Protein AF-A0ABD5WW36-F1 (afdb_monomer)

Foldseek 3Di:
DDDDDDDPDDDDPVRVVVVVCPVVVLLVVLLVCLVPLDPPDPSSCQCVPPVHLVSLVVQLVVLVVQLVVCVVVVNPVSNVVSVVSNVSSVSSNCSSVVHDPVVVVVVVVVVD

Radius of gyration: 17.74 Å; Cα contacts (8 Å, |Δi|>4): 70; chains: 1; bounding box: 39×52×40 Å

Sequence (112 aa):
MSDDDGGSGEPTESDAVADEEVLDALFATIEDRKERLPEGSYTASLFTHEKGENAVLEKIGEEATETILAAKDDDDEELRAEAADLVYHLLVLFARKDLDLADLRGELRERF

Solvent-accessible surface area (backbone atoms only — not comparable to full-atom values): 6450 Å² total; per-residue (Å²): 135,81,84,81,79,82,78,80,72,76,81,48,76,70,51,57,55,50,58,70,38,47,64,55,57,49,48,53,51,48,48,50,28,65,74,66,50,52,86,92,38,69,72,21,46,54,70,67,34,92,66,34,71,54,55,46,54,50,47,36,55,48,25,52,50,49,25,52,50,22,58,73,69,72,34,70,68,54,26,54,51,27,48,48,52,28,51,52,37,49,49,52,50,32,49,75,67,75,44,56,73,66,56,56,50,53,60,56,59,75,75,112

InterPro domains:
  IPR008179 Phosphoribosyl-ATP pyrophosphohydrolase [MF_01020] (20-108)
  IPR008179 Phosphoribosyl-ATP pyrophosphohydrolase [TIGR03188] (23-108)
  IPR008179 Phosphoribosyl-ATP pyrophosphohydrolase [cd11534] (23-108)
  IPR021130 Phosphoribosyl-ATP pyrophosphohydrolase-like [PF01503] (25-111)

Organism: NCBI:txid3031996

Secondary structure (DSSP, 8-state):
--------PPPPHHHHHHHHTHHHHHHHHHHHHHHH--TT-HHHHHHH-TTTHHHHHHHHHHHHHHHHHHHHTT-HHHHHHHHHHHHHHHHHHHHHTT--HHHHHHHHHTT-

pLDDT: mean 89.1, std 17.12, range [39.25, 98.88]

Structure (mmCIF, N/CA/C/O backbone):
data_AF-A0ABD5WW36-F1
#
_entry.id   AF-A0ABD5WW36-F1
#
loop_
_atom_site.group_PDB
_atom_site.id
_atom_site.type_symbol
_atom_site.label_atom_id
_atom_site.label_alt_id
_atom_site.label_comp_id
_atom_site.label_asym_id
_atom_site.label_entity_id
_atom_site.label_seq_id
_atom_site.pdbx_PDB_ins_code
_atom_site.Cartn_x
_atom_site.Cartn_y
_atom_site.Cartn_z
_atom_site.occupancy
_atom_site.B_iso_or_equiv
_atom_site.auth_seq_id
_atom_site.auth_comp_id
_atom_site.auth_asym_id
_atom_site.auth_atom_id
_atom_site.pdbx_PDB_model_num
ATOM 1 N N . MET A 1 1 ? 24.410 -41.921 -10.413 1.00 45.56 1 MET A N 1
ATOM 2 C CA . MET A 1 1 ? 24.187 -40.508 -10.069 1.00 45.56 1 MET A CA 1
ATOM 3 C C . MET A 1 1 ? 22.968 -40.139 -10.866 1.00 45.56 1 MET A C 1
ATOM 5 O O . MET A 1 1 ? 23.064 -40.105 -12.080 1.00 45.56 1 MET A O 1
ATOM 9 N N . SER A 1 2 ? 21.819 -40.168 -10.200 1.00 39.25 2 SER A N 1
ATOM 10 C CA . SER A 1 2 ? 20.523 -39.949 -10.829 1.00 39.25 2 SER A CA 1
ATOM 11 C C . SER A 1 2 ? 20.366 -38.455 -11.048 1.00 39.25 2 SER A C 1
ATOM 13 O O . SER A 1 2 ? 20.579 -37.691 -10.108 1.00 39.25 2 SER A O 1
ATOM 15 N N . ASP A 1 3 ? 20.062 -38.079 -12.283 1.00 46.16 3 ASP A N 1
ATOM 16 C CA . ASP A 1 3 ? 19.640 -36.736 -12.647 1.00 46.16 3 ASP A CA 1
ATOM 17 C C . ASP A 1 3 ? 18.329 -36.436 -11.904 1.00 46.16 3 ASP A C 1
ATOM 19 O O . ASP A 1 3 ? 17.343 -37.163 -12.044 1.00 46.16 3 ASP A O 1
ATOM 23 N N . ASP A 1 4 ? 18.380 -35.437 -11.024 1.00 50.88 4 ASP A N 1
ATOM 24 C CA . ASP A 1 4 ? 17.241 -34.907 -10.280 1.00 50.88 4 ASP A CA 1
ATOM 25 C C . ASP A 1 4 ? 16.480 -33.970 -11.225 1.00 50.88 4 ASP A C 1
ATOM 27 O O . ASP A 1 4 ? 16.985 -32.931 -11.654 1.00 50.88 4 ASP A O 1
ATOM 31 N N . ASP A 1 5 ? 15.312 -34.446 -11.641 1.00 45.38 5 ASP A N 1
ATOM 32 C CA . ASP A 1 5 ? 14.380 -33.818 -12.568 1.00 45.38 5 ASP A CA 1
ATOM 33 C C . ASP A 1 5 ? 13.794 -32.555 -11.924 1.00 45.38 5 ASP A C 1
ATOM 35 O O . ASP A 1 5 ? 13.024 -32.618 -10.964 1.00 45.38 5 ASP A O 1
ATOM 39 N N . GLY A 1 6 ? 14.201 -31.392 -12.437 1.00 47.34 6 GLY A N 1
ATOM 40 C CA . GLY A 1 6 ? 13.652 -30.095 -12.065 1.00 47.34 6 GLY A CA 1
ATOM 41 C C . GLY A 1 6 ? 12.192 -29.997 -12.492 1.00 47.34 6 GLY A C 1
ATOM 42 O O . GLY A 1 6 ? 11.891 -29.580 -13.607 1.00 47.34 6 GLY A O 1
ATOM 43 N N . GLY A 1 7 ? 11.289 -30.374 -11.590 1.00 44.06 7 GLY A N 1
ATOM 44 C CA . GLY A 1 7 ? 9.852 -30.224 -11.764 1.00 44.06 7 GLY A CA 1
ATOM 45 C C . GLY A 1 7 ? 9.433 -28.755 -11.727 1.00 44.06 7 GLY A C 1
ATOM 46 O O . GLY A 1 7 ? 9.062 -28.242 -10.675 1.00 44.06 7 GLY A O 1
ATOM 47 N N . SER A 1 8 ? 9.441 -28.082 -12.877 1.00 57.31 8 SER A N 1
ATOM 48 C CA . SER A 1 8 ? 8.617 -26.891 -13.097 1.00 57.31 8 SER A CA 1
ATOM 49 C C . SER A 1 8 ? 7.181 -27.353 -13.354 1.00 57.31 8 SER A C 1
ATOM 51 O O . SER A 1 8 ? 6.764 -27.517 -14.502 1.00 57.31 8 SER A O 1
ATOM 53 N N . GLY A 1 9 ? 6.459 -27.669 -12.278 1.00 55.62 9 GLY A N 1
ATOM 54 C CA . GLY A 1 9 ? 5.036 -27.986 -12.350 1.00 55.62 9 GLY A CA 1
ATOM 55 C C . GLY A 1 9 ? 4.256 -26.757 -12.808 1.00 55.62 9 GLY A C 1
ATOM 56 O O . GLY A 1 9 ? 4.394 -25.691 -12.213 1.00 55.62 9 GLY A O 1
ATOM 57 N N . GLU A 1 10 ? 3.474 -26.895 -13.877 1.00 53.97 10 GLU A N 1
ATOM 58 C CA . GLU A 1 10 ? 2.503 -25.874 -14.272 1.00 53.97 10 GLU A CA 1
ATOM 59 C C . GLU A 1 10 ? 1.522 -25.637 -13.110 1.00 53.97 10 GLU A C 1
ATOM 61 O O . GLU A 1 10 ? 1.105 -26.613 -12.474 1.00 53.97 10 GLU A O 1
ATOM 66 N N . PRO A 1 11 ? 1.166 -24.376 -12.805 1.00 54.69 11 PRO A N 1
ATOM 67 C CA . PRO A 1 11 ? 0.246 -24.078 -11.718 1.00 54.69 11 PRO A CA 1
ATOM 68 C C . PRO A 1 11 ? -1.103 -24.751 -11.985 1.00 54.69 11 PRO A C 1
ATOM 70 O O . PRO A 1 11 ? -1.640 -24.714 -13.096 1.00 54.69 11 PRO A O 1
ATOM 73 N N . THR A 1 12 ? -1.635 -25.415 -10.964 1.00 57.69 12 THR A N 1
ATOM 74 C CA . THR A 1 12 ? -2.910 -26.136 -11.040 1.00 57.69 12 THR A CA 1
ATOM 75 C C . THR A 1 12 ? -4.083 -25.143 -11.055 1.00 57.69 12 THR A C 1
ATOM 77 O O . THR A 1 12 ? -3.947 -24.032 -10.555 1.00 57.69 12 THR A O 1
ATOM 80 N N . GLU A 1 13 ? -5.280 -25.529 -11.530 1.00 57.25 13 GLU A N 1
ATOM 81 C CA . GLU A 1 13 ? -6.485 -24.662 -11.436 1.00 57.25 13 GLU A CA 1
ATOM 82 C C . GLU A 1 13 ? -6.762 -24.182 -9.996 1.00 57.25 13 GLU A C 1
ATOM 84 O O . GLU A 1 13 ? -7.277 -23.091 -9.791 1.00 57.25 13 GLU A O 1
ATOM 89 N N . SER A 1 14 ? -6.368 -24.969 -8.991 1.00 58.09 14 SER A N 1
ATOM 90 C CA . SER A 1 14 ? -6.424 -24.588 -7.574 1.00 58.09 14 SER A CA 1
ATOM 91 C C . SER A 1 14 ? -5.471 -23.447 -7.203 1.00 58.09 14 SER A C 1
ATOM 93 O O . SER A 1 14 ? -5.796 -22.675 -6.307 1.00 58.09 14 SER A O 1
ATOM 95 N N . ASP A 1 15 ? -4.305 -23.362 -7.844 1.00 56.84 15 ASP A N 1
ATOM 96 C CA . ASP A 1 15 ? -3.315 -22.309 -7.593 1.00 56.84 15 ASP A CA 1
ATOM 97 C C . ASP A 1 15 ? -3.762 -21.004 -8.267 1.00 56.84 15 ASP A C 1
ATOM 99 O O . ASP A 1 15 ? -3.716 -19.946 -7.653 1.00 56.84 15 ASP A O 1
ATOM 103 N N . ALA A 1 16 ? -4.330 -21.090 -9.475 1.00 55.16 16 ALA A N 1
ATOM 104 C CA . ALA A 1 16 ? -4.888 -19.934 -10.182 1.00 55.16 16 ALA A CA 1
ATOM 105 C C . ALA A 1 16 ? -6.104 -19.312 -9.464 1.00 55.16 16 ALA A C 1
ATOM 107 O O . ALA A 1 16 ? -6.238 -18.091 -9.418 1.00 55.16 16 ALA A O 1
ATOM 108 N N . VAL A 1 17 ? -6.978 -20.137 -8.873 1.00 53.91 17 VAL A N 1
ATOM 109 C CA . VAL A 1 17 ? -8.100 -19.649 -8.048 1.00 53.91 17 VAL A CA 1
ATOM 110 C C . VAL A 1 17 ? -7.591 -19.003 -6.754 1.00 53.91 17 VAL A C 1
ATOM 112 O O . VAL A 1 17 ? -8.124 -17.978 -6.342 1.00 53.91 17 VAL A O 1
ATOM 115 N N . ALA A 1 18 ? -6.533 -19.544 -6.142 1.00 61.53 18 ALA A N 1
ATOM 116 C CA . ALA A 1 18 ? -5.910 -18.938 -4.965 1.00 61.53 18 ALA A CA 1
ATOM 117 C C . ALA A 1 18 ? -5.247 -17.583 -5.286 1.00 61.53 18 ALA A C 1
ATOM 119 O O . ALA A 1 18 ? -5.326 -16.664 -4.471 1.00 61.53 18 ALA A O 1
ATOM 120 N N . ASP A 1 19 ? -4.657 -17.436 -6.476 1.00 61.09 19 ASP A N 1
ATOM 121 C CA . ASP A 1 19 ? -4.042 -16.189 -6.944 1.00 61.09 19 ASP A CA 1
ATOM 122 C C . ASP A 1 19 ? -5.078 -15.078 -7.202 1.00 61.09 19 ASP A C 1
ATOM 124 O O . ASP A 1 19 ? -4.856 -13.925 -6.817 1.00 61.09 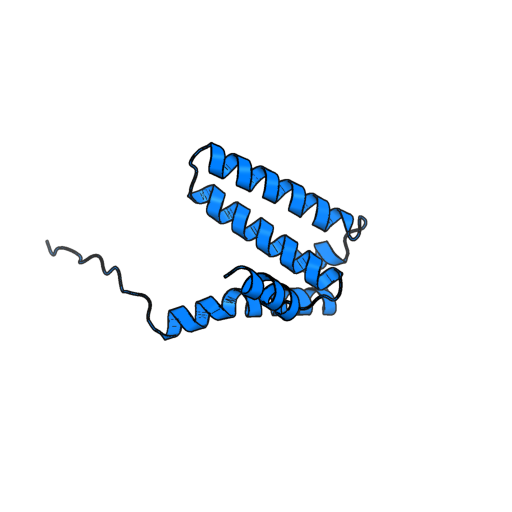19 ASP A O 1
ATOM 128 N N . GLU A 1 20 ? -6.242 -15.405 -7.782 1.00 63.16 20 GLU A N 1
ATOM 129 C CA . GLU A 1 20 ? -7.352 -14.446 -7.954 1.00 63.16 20 GLU A CA 1
ATOM 130 C C . GLU A 1 20 ? -7.885 -13.917 -6.606 1.00 63.16 20 GLU A C 1
ATOM 132 O O . GLU A 1 20 ? -8.365 -12.779 -6.519 1.00 63.16 20 GLU A O 1
ATOM 137 N N . GLU A 1 21 ? -7.735 -14.707 -5.541 1.00 84.06 21 GLU A N 1
ATOM 138 C CA . GLU A 1 21 ? -8.163 -14.380 -4.182 1.00 84.06 21 GLU A CA 1
ATOM 139 C C . GLU A 1 21 ? -7.113 -13.606 -3.366 1.00 84.06 21 GLU A C 1
ATOM 141 O O . GLU A 1 21 ? -7.459 -13.062 -2.316 1.00 84.06 21 GLU A O 1
ATOM 146 N N . VAL A 1 22 ? -5.854 -13.482 -3.812 1.00 93.19 22 VAL A N 1
ATOM 147 C CA . VAL A 1 22 ? -4.784 -12.850 -3.004 1.00 93.19 22 VAL A CA 1
ATOM 148 C C . VAL A 1 22 ? -5.140 -11.417 -2.611 1.00 93.19 22 VAL A C 1
ATOM 150 O O . VAL A 1 22 ? -5.005 -11.041 -1.444 1.00 93.19 22 VAL A O 1
ATOM 153 N N . LEU A 1 23 ? -5.631 -10.614 -3.560 1.00 93.69 23 LEU A N 1
ATOM 154 C CA . LEU A 1 23 ? -6.024 -9.230 -3.279 1.00 93.69 23 LEU A CA 1
ATOM 155 C C . LEU A 1 23 ? -7.272 -9.155 -2.390 1.00 93.69 23 LEU A C 1
ATOM 157 O O . LEU A 1 23 ? -7.356 -8.257 -1.554 1.00 93.69 23 LEU A O 1
ATOM 161 N N . ASP A 1 24 ? -8.205 -10.103 -2.520 1.00 94.12 24 ASP A N 1
ATOM 162 C CA . ASP A 1 24 ? -9.383 -10.187 -1.649 1.00 94.12 24 ASP A CA 1
ATOM 163 C C . ASP A 1 24 ? -8.990 -10.537 -0.215 1.00 94.12 24 ASP A C 1
ATOM 165 O O . ASP A 1 24 ? -9.390 -9.854 0.729 1.00 94.12 24 ASP A O 1
ATOM 169 N N . ALA A 1 25 ? -8.165 -11.570 -0.043 1.00 95.31 25 ALA A N 1
ATOM 170 C CA . ALA A 1 25 ? -7.669 -12.006 1.254 1.00 95.31 25 ALA A CA 1
ATOM 171 C C . ALA A 1 25 ? -6.837 -10.908 1.931 1.00 95.31 25 ALA A C 1
ATOM 173 O O . ALA A 1 25 ? -6.981 -10.662 3.136 1.00 95.31 25 ALA A O 1
ATOM 174 N N . LEU A 1 26 ? -5.997 -10.212 1.159 1.00 96.56 26 LEU A N 1
ATOM 175 C CA . LEU A 1 26 ? -5.209 -9.090 1.651 1.00 96.56 26 LEU A CA 1
ATOM 176 C C . LEU A 1 26 ? -6.104 -7.926 2.085 1.00 96.56 26 LEU A C 1
ATOM 178 O O . LEU A 1 26 ? -5.944 -7.427 3.199 1.00 96.56 26 LEU A O 1
ATOM 182 N N . PHE A 1 27 ? -7.064 -7.520 1.253 1.00 97.12 27 PHE A N 1
ATOM 183 C CA . PHE A 1 27 ? -7.963 -6.413 1.578 1.00 97.12 27 PHE A CA 1
ATOM 184 C C . PHE A 1 27 ? -8.853 -6.733 2.785 1.00 97.12 27 PHE A C 1
ATOM 186 O O . PHE A 1 27 ? -8.948 -5.922 3.703 1.00 97.12 27 PHE A O 1
ATOM 193 N N . ALA A 1 28 ? -9.400 -7.950 2.865 1.00 96.75 28 ALA A N 1
ATOM 194 C CA . ALA A 1 28 ? -10.151 -8.416 4.031 1.00 96.75 28 ALA A CA 1
ATOM 195 C C . ALA A 1 28 ? -9.302 -8.385 5.312 1.00 96.75 28 ALA A C 1
ATOM 197 O O . ALA A 1 28 ? -9.775 -7.986 6.375 1.00 96.75 28 ALA A O 1
ATOM 198 N N . THR A 1 29 ? -8.025 -8.758 5.212 1.00 97.31 29 THR A N 1
ATOM 199 C CA . THR A 1 29 ? -7.083 -8.675 6.334 1.00 97.31 29 THR A CA 1
ATOM 200 C C . THR A 1 29 ? -6.803 -7.222 6.743 1.00 97.31 29 THR A C 1
ATOM 202 O O . THR A 1 29 ? -6.650 -6.934 7.931 1.00 97.31 29 THR A O 1
ATOM 205 N N . ILE A 1 30 ? -6.713 -6.298 5.784 1.00 98.31 30 ILE A N 1
ATOM 206 C CA . ILE A 1 30 ? -6.515 -4.868 6.049 1.00 98.31 30 ILE A CA 1
ATOM 207 C C . ILE A 1 30 ? -7.735 -4.278 6.768 1.00 98.31 30 ILE A C 1
ATOM 209 O O . ILE A 1 30 ? -7.555 -3.623 7.796 1.00 98.31 30 ILE A O 1
ATOM 213 N N . GLU A 1 31 ? -8.948 -4.549 6.281 1.00 98.06 31 GLU A N 1
ATOM 214 C CA . GLU A 1 31 ? -10.207 -4.118 6.911 1.00 98.06 31 GLU A CA 1
ATOM 215 C C . GLU A 1 31 ? -10.347 -4.685 8.330 1.00 98.06 31 GLU A C 1
ATOM 217 O O . GLU A 1 31 ? -10.591 -3.951 9.286 1.00 98.06 31 GLU A O 1
ATOM 222 N N . ASP A 1 32 ? -10.064 -5.972 8.518 1.00 98.00 32 ASP A N 1
ATOM 223 C CA . ASP A 1 32 ? -10.078 -6.588 9.844 1.00 98.00 32 ASP A CA 1
ATOM 224 C C . ASP A 1 32 ? -9.095 -5.905 10.817 1.00 98.00 32 ASP A C 1
ATOM 226 O O . ASP A 1 32 ? -9.411 -5.670 11.988 1.00 98.00 32 ASP A O 1
ATOM 230 N N . ARG A 1 33 ? -7.902 -5.523 10.345 1.00 97.94 33 ARG A N 1
ATOM 231 C CA . ARG A 1 33 ? -6.911 -4.812 11.169 1.00 97.94 33 ARG A CA 1
ATOM 232 C C . ARG A 1 33 ? -7.287 -3.357 11.428 1.00 97.94 33 ARG A C 1
ATOM 234 O O . ARG A 1 33 ? -6.930 -2.853 12.493 1.00 97.94 33 ARG A O 1
ATOM 241 N N . LYS A 1 34 ? -8.002 -2.702 10.509 1.00 97.38 34 LYS A N 1
ATOM 242 C CA . LYS A 1 34 ? -8.606 -1.373 10.700 1.00 97.38 34 LYS A CA 1
ATOM 243 C C . LYS A 1 34 ? -9.648 -1.405 11.819 1.00 97.38 34 LYS A C 1
ATOM 245 O O . LYS A 1 34 ? -9.666 -0.498 12.647 1.00 97.38 34 LYS A O 1
ATOM 250 N N . GLU A 1 35 ? -10.466 -2.454 11.876 1.00 97.50 35 GLU A N 1
ATOM 251 C CA . GLU A 1 35 ? -11.509 -2.616 12.895 1.00 97.50 35 GLU A CA 1
ATOM 252 C C . GLU A 1 35 ? -10.953 -3.046 14.258 1.00 97.50 35 GLU A C 1
ATOM 254 O O . GLU A 1 35 ? -11.302 -2.469 15.291 1.00 97.50 35 GLU A O 1
ATOM 259 N N . ARG A 1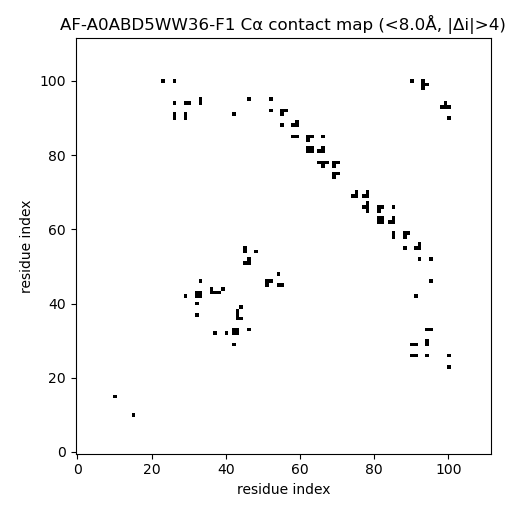 36 ? -10.096 -4.075 14.283 1.00 97.75 36 ARG A N 1
ATOM 260 C CA . ARG A 1 36 ? -9.635 -4.702 15.534 1.00 97.75 36 ARG A CA 1
ATOM 261 C C . ARG A 1 36 ? -8.446 -4.005 16.181 1.00 97.75 36 ARG A C 1
ATOM 263 O O . ARG A 1 36 ? -8.228 -4.198 17.375 1.00 97.75 36 ARG A O 1
ATOM 270 N N . LEU A 1 37 ? -7.671 -3.243 15.408 1.00 97.25 37 LEU A N 1
ATOM 271 C CA . LEU A 1 37 ? -6.474 -2.520 15.851 1.00 97.25 37 LEU A CA 1
ATOM 272 C C . LEU A 1 37 ? -5.537 -3.347 16.768 1.00 97.25 37 LEU A C 1
ATOM 274 O O . LEU A 1 37 ? -5.198 -2.896 17.865 1.00 97.25 37 LEU A O 1
ATOM 278 N N . PRO A 1 38 ? -5.115 -4.563 16.363 1.00 96.44 38 PRO A N 1
ATOM 279 C CA . PRO A 1 38 ? -4.270 -5.411 17.202 1.00 96.44 38 PRO A CA 1
ATOM 280 C C . PRO A 1 38 ? -2.928 -4.742 17.538 1.00 96.44 38 PRO A C 1
ATOM 282 O O . PRO A 1 38 ? -2.245 -4.210 16.658 1.00 96.44 38 PRO A O 1
ATOM 285 N N . GLU A 1 39 ? -2.523 -4.811 18.810 1.00 95.12 39 GLU A N 1
ATOM 286 C CA . GLU A 1 39 ? -1.239 -4.271 19.270 1.00 95.12 39 GLU A CA 1
ATOM 287 C C . GLU A 1 39 ? -0.057 -4.896 18.512 1.00 95.12 39 GLU A C 1
ATOM 289 O O . GLU A 1 39 ? -0.021 -6.098 18.250 1.00 95.12 39 GLU A O 1
ATOM 294 N N . GLY A 1 40 ? 0.927 -4.068 18.148 1.00 93.69 40 GLY A N 1
ATOM 295 C CA . GLY A 1 40 ? 2.127 -4.500 17.423 1.00 93.69 40 GLY A CA 1
ATOM 296 C C . GLY A 1 40 ? 1.924 -4.783 15.930 1.00 93.69 40 GLY A C 1
ATOM 297 O O . GLY A 1 40 ? 2.902 -5.035 15.230 1.00 93.69 40 GLY A O 1
ATOM 298 N N . SER A 1 41 ? 0.696 -4.711 15.406 1.00 96.81 41 SER A N 1
ATOM 299 C CA . SER A 1 41 ? 0.456 -4.862 13.971 1.00 96.81 41 SER A CA 1
ATOM 300 C C . SER A 1 41 ? 0.909 -3.628 13.198 1.00 96.81 41 SER A C 1
ATOM 302 O O . SER A 1 41 ? 0.434 -2.521 13.449 1.00 96.81 41 SER A O 1
ATOM 304 N N . TYR A 1 42 ? 1.705 -3.847 12.151 1.00 96.88 42 TYR A N 1
ATOM 305 C CA . TYR A 1 42 ? 2.078 -2.797 11.203 1.00 96.88 42 TYR A CA 1
ATOM 306 C C . TYR A 1 42 ? 0.854 -2.154 10.532 1.00 96.88 42 TYR A C 1
ATOM 308 O O . TYR A 1 42 ? 0.688 -0.943 10.568 1.00 96.88 42 TYR A O 1
ATOM 316 N N . THR A 1 43 ? -0.079 -2.952 10.001 1.00 97.19 43 THR A N 1
ATOM 317 C CA . THR A 1 43 ? -1.291 -2.400 9.369 1.00 97.19 43 THR A CA 1
ATOM 318 C C . THR A 1 43 ? -2.118 -1.545 10.339 1.00 97.19 43 THR A C 1
ATOM 320 O O . THR A 1 43 ? -2.538 -0.449 9.986 1.00 97.19 43 THR A O 1
ATOM 323 N N . ALA A 1 44 ? -2.315 -2.002 11.583 1.00 97.06 44 ALA A N 1
ATOM 324 C CA . ALA A 1 44 ? -3.022 -1.227 12.602 1.00 97.06 44 ALA A CA 1
ATOM 325 C C . ALA A 1 44 ? -2.315 0.102 12.914 1.00 97.06 44 ALA A C 1
ATOM 327 O O . ALA A 1 44 ? -2.987 1.120 13.077 1.00 97.06 44 ALA A O 1
ATOM 328 N N .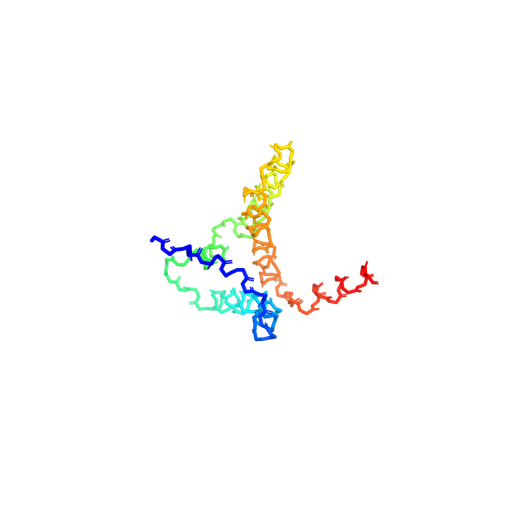 SER A 1 45 ? -0.976 0.118 12.951 1.00 97.50 45 SER A N 1
ATOM 329 C CA . SER A 1 45 ? -0.221 1.348 13.204 1.00 97.50 45 SER A CA 1
ATOM 330 C C . SER A 1 45 ? -0.405 2.382 12.094 1.00 97.50 45 SER A C 1
ATOM 332 O O . SER A 1 45 ? -0.457 3.570 12.394 1.00 97.50 45 SER A O 1
ATOM 334 N N . LEU A 1 46 ? -0.601 1.965 10.838 1.00 97.81 46 LEU A N 1
ATOM 335 C CA . LEU A 1 46 ? -0.933 2.882 9.741 1.00 97.81 46 LEU A CA 1
ATOM 336 C C . LEU A 1 46 ? -2.276 3.586 9.974 1.00 97.81 46 LEU A C 1
ATOM 338 O O . LEU A 1 46 ? -2.404 4.770 9.654 1.00 97.81 46 LEU A O 1
ATOM 342 N N . PHE A 1 47 ? -3.255 2.900 10.573 1.00 97.62 47 PHE A N 1
ATOM 343 C CA . PHE A 1 47 ? -4.566 3.470 10.900 1.00 97.62 47 PHE A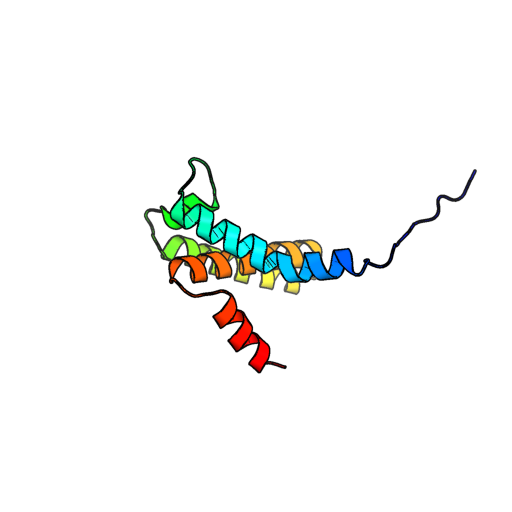 CA 1
ATOM 344 C C . PHE A 1 47 ? -4.542 4.381 12.129 1.00 97.62 47 PHE A C 1
ATOM 346 O O . PHE A 1 47 ? -5.242 5.395 12.129 1.00 97.62 47 PHE A O 1
ATOM 353 N N . THR A 1 48 ? -3.719 4.067 13.131 1.00 97.38 48 THR A N 1
ATOM 354 C CA . THR A 1 48 ? -3.609 4.828 14.390 1.00 97.38 48 THR A CA 1
ATOM 355 C C . THR A 1 48 ? -2.481 5.858 14.402 1.00 97.38 48 THR A C 1
ATOM 357 O O . THR A 1 48 ? -2.321 6.570 15.394 1.00 97.38 48 THR A O 1
ATOM 360 N N . HIS A 1 49 ? -1.708 5.961 13.318 1.00 97.06 49 HIS A N 1
ATOM 361 C CA . HIS A 1 49 ? -0.579 6.879 13.216 1.00 97.06 49 HIS A CA 1
ATOM 362 C C . HIS A 1 49 ? -0.998 8.330 13.498 1.00 97.06 49 HIS A C 1
ATOM 364 O O . HIS A 1 49 ? -2.007 8.807 12.979 1.00 97.06 49 HIS A O 1
ATOM 370 N N . GLU A 1 50 ? -0.184 9.081 14.244 1.00 97.31 50 GLU A N 1
ATOM 371 C CA . GLU A 1 50 ? -0.484 10.475 14.620 1.00 97.31 50 GLU A CA 1
ATOM 372 C C . GLU A 1 50 ? -0.592 11.425 13.415 1.00 97.31 50 GLU A C 1
ATOM 374 O O . GLU A 1 50 ? -1.382 12.366 13.414 1.00 97.31 50 GLU A O 1
ATOM 379 N N . LYS A 1 51 ? 0.164 11.139 12.346 1.00 97.25 51 LYS A N 1
ATOM 380 C CA . LYS A 1 51 ? 0.065 11.833 11.048 1.00 97.25 51 LYS A CA 1
ATOM 381 C C . LYS A 1 51 ? -1.242 11.534 10.291 1.00 97.25 51 LYS A C 1
ATOM 383 O O . LYS A 1 51 ? -1.484 12.141 9.247 1.00 97.25 51 LYS A O 1
ATOM 388 N N . GLY A 1 52 ? -2.060 10.598 10.772 1.00 96.25 52 GLY A N 1
ATOM 389 C CA . GLY A 1 52 ? -3.292 10.171 10.119 1.00 96.25 52 GLY A CA 1
ATOM 390 C C . GLY A 1 52 ? -3.038 9.697 8.690 1.00 96.25 52 GLY A C 1
ATOM 391 O O . GLY A 1 52 ? -2.103 8.933 8.435 1.00 96.25 52 GLY A O 1
ATOM 392 N N . GLU A 1 53 ? -3.865 10.172 7.756 1.00 97.62 53 GLU A N 1
ATOM 393 C CA . GLU A 1 53 ? -3.788 9.862 6.320 1.00 97.62 53 GLU A CA 1
ATOM 394 C C . GLU A 1 53 ? -2.395 10.057 5.721 1.00 97.62 53 GLU A C 1
ATOM 396 O O . GLU A 1 53 ? -1.937 9.208 4.958 1.00 97.62 53 GLU A O 1
ATOM 401 N N . ASN A 1 54 ? -1.692 11.114 6.137 1.00 98.19 54 ASN A N 1
ATOM 402 C CA . ASN A 1 54 ? -0.392 11.468 5.577 1.00 98.19 54 ASN A CA 1
ATOM 403 C C . ASN A 1 54 ? 0.655 10.363 5.758 1.00 98.19 54 ASN A C 1
ATOM 405 O O . ASN A 1 54 ? 1.516 10.233 4.902 1.00 98.19 54 ASN A O 1
ATOM 409 N N . ALA A 1 55 ? 0.569 9.538 6.809 1.00 97.94 55 ALA A N 1
ATOM 410 C CA . ALA A 1 55 ? 1.493 8.414 6.980 1.00 97.94 55 ALA A CA 1
ATOM 411 C C . ALA A 1 55 ? 1.400 7.399 5.829 1.00 97.94 55 ALA A C 1
ATOM 413 O O . ALA A 1 55 ? 2.411 6.891 5.364 1.00 97.94 55 ALA A O 1
ATOM 414 N N . VAL A 1 56 ? 0.183 7.123 5.350 1.00 98.38 56 VAL A N 1
ATOM 415 C CA . VAL A 1 56 ? -0.041 6.189 4.236 1.00 98.38 56 VAL A CA 1
ATOM 416 C C . VAL A 1 56 ? 0.345 6.843 2.911 1.00 98.38 56 VAL A C 1
ATOM 418 O O . VAL A 1 56 ? 0.950 6.192 2.068 1.00 98.38 56 VAL A O 1
ATOM 421 N N . LEU A 1 57 ? 0.052 8.136 2.736 1.00 98.69 57 LEU A N 1
ATOM 422 C CA . LEU A 1 57 ? 0.436 8.876 1.528 1.00 98.69 57 LEU A CA 1
ATOM 423 C C . LEU A 1 57 ? 1.959 9.011 1.377 1.00 98.69 57 LEU A C 1
ATOM 425 O O . LEU A 1 57 ? 2.462 8.929 0.261 1.00 98.69 57 LEU A O 1
ATOM 429 N N . GLU A 1 58 ? 2.686 9.203 2.483 1.00 98.62 58 GLU A N 1
ATOM 430 C CA . GLU A 1 58 ? 4.154 9.208 2.496 1.00 98.62 58 GLU A CA 1
ATOM 431 C C . GLU A 1 58 ? 4.707 7.859 2.017 1.00 98.62 58 GLU A C 1
ATOM 433 O O . GLU A 1 58 ? 5.540 7.857 1.115 1.00 98.62 58 GLU A O 1
ATOM 438 N N . LYS A 1 59 ? 4.180 6.735 2.531 1.00 98.62 59 LYS A N 1
ATOM 439 C CA . LYS A 1 59 ? 4.561 5.390 2.070 1.00 98.62 59 LYS A CA 1
ATOM 440 C C . LYS A 1 59 ? 4.278 5.195 0.582 1.00 98.62 59 LYS A C 1
ATOM 442 O O . LYS A 1 59 ? 5.178 4.829 -0.147 1.00 98.62 59 LYS A O 1
ATOM 447 N N . ILE A 1 60 ? 3.084 5.545 0.094 1.00 98.81 60 ILE A N 1
ATOM 448 C CA . ILE A 1 60 ? 2.775 5.453 -1.349 1.00 98.81 60 ILE A CA 1
ATOM 449 C C . ILE A 1 60 ? 3.800 6.225 -2.198 1.00 98.81 60 ILE A C 1
ATOM 451 O O . ILE A 1 60 ? 4.194 5.752 -3.260 1.00 98.81 60 ILE A O 1
ATOM 455 N N . GLY A 1 61 ? 4.220 7.416 -1.760 1.00 98.75 61 GLY A N 1
ATOM 456 C CA . GLY A 1 61 ? 5.232 8.201 -2.471 1.00 98.75 61 GLY A CA 1
ATOM 457 C C . GLY A 1 61 ? 6.631 7.574 -2.447 1.00 98.75 61 GLY A C 1
ATOM 458 O O . GLY A 1 61 ? 7.344 7.660 -3.449 1.00 98.75 61 GLY A O 1
ATOM 459 N N . GLU A 1 62 ? 7.003 6.961 -1.324 1.00 98.75 62 GLU A N 1
ATOM 460 C CA . GLU A 1 62 ? 8.238 6.189 -1.142 1.00 98.75 62 GLU A CA 1
ATOM 461 C C . GLU A 1 62 ? 8.252 4.981 -2.093 1.00 98.75 62 GLU A C 1
ATOM 463 O O . GLU A 1 62 ? 9.038 4.991 -3.042 1.00 98.75 62 GLU A O 1
ATOM 468 N N . GLU A 1 63 ? 7.266 4.082 -1.981 1.00 98.81 63 GLU A N 1
ATOM 469 C CA . GLU A 1 63 ? 7.196 2.848 -2.783 1.00 98.81 63 GLU A CA 1
ATOM 470 C C . GLU A 1 63 ? 7.099 3.129 -4.286 1.00 98.81 63 GLU A C 1
ATOM 472 O O . GLU A 1 63 ? 7.673 2.432 -5.122 1.00 98.81 63 GLU A O 1
ATOM 477 N N . ALA A 1 64 ? 6.376 4.188 -4.673 1.00 98.88 64 ALA A N 1
ATOM 478 C CA . ALA A 1 64 ? 6.301 4.596 -6.071 1.00 98.88 64 ALA A CA 1
ATOM 479 C C . ALA A 1 64 ? 7.665 5.060 -6.599 1.00 98.88 64 ALA A C 1
ATOM 481 O O . ALA A 1 64 ? 8.002 4.800 -7.755 1.00 98.88 64 ALA A O 1
ATOM 482 N N . THR A 1 65 ? 8.446 5.759 -5.773 1.00 98.81 65 THR A N 1
ATOM 483 C CA . THR A 1 65 ? 9.794 6.196 -6.14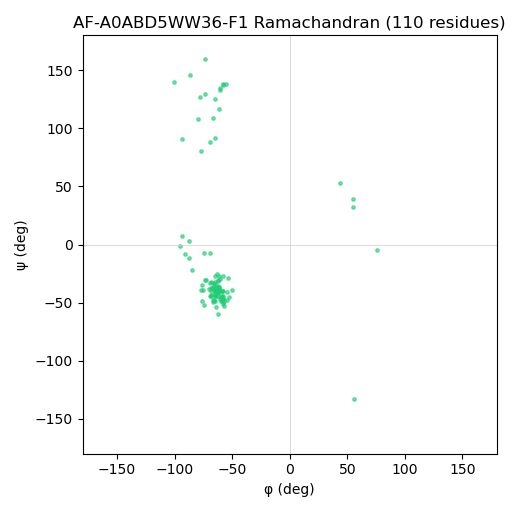7 1.00 98.81 65 THR A CA 1
ATOM 484 C C . THR A 1 65 ? 10.734 5.000 -6.244 1.00 98.81 65 THR A C 1
ATOM 486 O O . THR A 1 65 ? 11.475 4.905 -7.221 1.00 98.81 65 THR A O 1
ATOM 489 N N . GLU A 1 66 ? 10.678 4.076 -5.289 1.00 98.75 66 GLU A N 1
ATOM 490 C CA . GLU A 1 66 ? 11.507 2.866 -5.264 1.00 98.75 66 GLU A CA 1
ATOM 491 C C . GLU A 1 66 ? 11.180 1.937 -6.438 1.00 98.75 66 GLU A C 1
ATOM 493 O O . GLU A 1 66 ? 12.083 1.572 -7.187 1.00 98.75 66 GLU A O 1
ATOM 498 N N . THR A 1 67 ? 9.896 1.717 -6.739 1.00 98.81 67 THR A N 1
ATOM 499 C CA . THR A 1 67 ? 9.438 0.997 -7.944 1.00 98.81 67 THR A CA 1
ATOM 500 C C . THR A 1 67 ? 10.039 1.589 -9.227 1.00 98.81 67 THR A C 1
ATOM 502 O O . THR A 1 67 ? 10.508 0.863 -10.107 1.00 98.81 67 THR A O 1
ATOM 505 N N . ILE A 1 68 ? 10.043 2.923 -9.362 1.00 98.88 68 ILE A N 1
ATOM 506 C CA . ILE A 1 68 ? 10.619 3.607 -10.534 1.00 98.88 68 ILE A CA 1
ATOM 507 C C . ILE A 1 68 ? 12.135 3.390 -10.608 1.00 98.88 68 ILE A C 1
ATOM 509 O O . ILE A 1 68 ? 12.672 3.208 -11.704 1.00 98.88 68 ILE A O 1
ATOM 513 N N . LEU A 1 69 ? 12.831 3.449 -9.471 1.00 98.75 69 LEU A N 1
ATOM 514 C CA . LEU A 1 69 ? 14.279 3.263 -9.410 1.00 98.75 69 LEU A CA 1
ATOM 515 C C . LEU A 1 69 ? 14.672 1.816 -9.721 1.00 98.75 69 LEU A C 1
ATOM 517 O O . LEU A 1 69 ? 15.550 1.620 -10.558 1.00 98.75 69 LEU A O 1
ATOM 521 N N . ALA A 1 70 ? 13.973 0.834 -9.153 1.00 98.69 70 ALA A N 1
ATOM 522 C CA . ALA A 1 70 ? 14.179 -0.582 -9.437 1.00 98.69 70 ALA A CA 1
ATOM 523 C C . ALA A 1 70 ? 13.997 -0.892 -10.931 1.00 98.69 70 ALA A C 1
ATOM 525 O O . ALA A 1 70 ? 14.870 -1.488 -11.560 1.00 98.69 70 ALA A O 1
ATOM 526 N N . ALA A 1 71 ? 12.922 -0.381 -11.543 1.00 98.69 71 ALA A N 1
ATOM 527 C CA . ALA A 1 71 ? 12.697 -0.522 -12.981 1.00 98.69 71 ALA A CA 1
ATOM 528 C C . ALA A 1 71 ? 13.788 0.156 -13.827 1.00 98.69 71 ALA A C 1
ATOM 530 O O . ALA A 1 71 ? 14.176 -0.359 -14.872 1.00 98.69 71 ALA A O 1
ATOM 531 N N . LYS A 1 72 ? 14.277 1.328 -13.403 1.00 98.69 72 LYS A N 1
ATOM 532 C CA . LYS A 1 72 ? 15.361 2.046 -14.092 1.00 98.69 72 LYS A CA 1
ATOM 533 C C . LYS A 1 72 ? 16.678 1.265 -14.052 1.00 98.69 72 LYS A C 1
ATOM 535 O O . LYS A 1 72 ? 17.467 1.389 -14.989 1.00 98.69 72 LYS A O 1
ATOM 540 N N . ASP A 1 73 ? 16.926 0.547 -12.964 1.00 98.56 73 ASP A N 1
ATOM 541 C CA . ASP A 1 73 ? 18.181 -0.158 -12.715 1.00 98.56 73 ASP A CA 1
ATOM 542 C C . ASP A 1 73 ? 18.139 -1.630 -13.179 1.00 98.56 73 ASP A C 1
ATOM 544 O O . ASP A 1 73 ? 19.105 -2.359 -12.960 1.00 98.56 73 ASP A O 1
ATOM 548 N N . ASP A 1 74 ? 17.066 -2.038 -13.877 1.00 98.19 74 ASP A N 1
ATOM 549 C CA . ASP A 1 74 ? 16.818 -3.408 -14.352 1.00 98.19 74 ASP A CA 1
ATOM 550 C C . ASP A 1 74 ? 16.864 -4.452 -13.208 1.00 98.19 74 ASP A C 1
ATOM 552 O O . ASP A 1 74 ? 17.274 -5.601 -13.405 1.00 98.19 74 ASP A O 1
ATOM 556 N N . ASP A 1 75 ? 16.451 -4.050 -11.999 1.00 98.56 75 ASP A N 1
ATOM 557 C CA . ASP A 1 75 ? 16.371 -4.919 -10.823 1.00 98.56 75 ASP A CA 1
ATOM 558 C C . ASP A 1 75 ? 14.965 -5.520 -10.688 1.00 98.56 75 ASP A C 1
ATOM 560 O O . ASP A 1 75 ? 14.055 -4.954 -10.084 1.00 98.56 75 ASP A O 1
ATOM 564 N N . ASP A 1 76 ? 14.785 -6.689 -11.298 1.00 98.56 76 ASP A N 1
ATOM 565 C CA . ASP A 1 76 ? 13.522 -7.427 -11.309 1.00 98.56 76 ASP A CA 1
ATOM 566 C C . ASP A 1 76 ? 13.073 -7.921 -9.922 1.00 98.56 76 ASP A C 1
ATOM 568 O O . ASP A 1 76 ? 11.885 -8.191 -9.725 1.00 98.56 76 ASP A O 1
ATOM 572 N N . GLU A 1 77 ? 14.001 -8.152 -8.989 1.00 98.50 77 GLU A N 1
ATOM 573 C CA . GLU A 1 77 ? 13.661 -8.620 -7.641 1.00 98.50 77 GLU A CA 1
ATOM 574 C C . GLU A 1 77 ? 13.073 -7.465 -6.837 1.00 98.50 77 GLU A C 1
ATOM 576 O O . GLU A 1 77 ? 11.938 -7.570 -6.362 1.00 98.50 77 GLU A O 1
ATOM 581 N N . GLU A 1 78 ? 13.788 -6.341 -6.811 1.00 98.44 78 GLU A N 1
ATOM 582 C CA . GLU A 1 78 ? 13.346 -5.125 -6.135 1.00 98.44 78 GLU A CA 1
ATOM 583 C C . GLU A 1 78 ? 12.061 -4.584 -6.771 1.00 98.44 78 GLU A C 1
ATOM 585 O O . GLU A 1 78 ? 11.105 -4.251 -6.078 1.00 98.44 78 GLU A O 1
ATOM 590 N N . LEU A 1 79 ? 11.953 -4.606 -8.105 1.00 98.75 79 LEU A N 1
ATOM 591 C CA . LEU A 1 79 ? 10.752 -4.136 -8.796 1.00 98.75 79 LEU A CA 1
ATOM 592 C C . LEU A 1 79 ? 9.494 -4.895 -8.354 1.00 98.75 79 LEU A C 1
ATOM 594 O O . LEU A 1 79 ? 8.430 -4.292 -8.212 1.00 98.75 79 LEU A O 1
ATOM 598 N N . ARG A 1 80 ? 9.588 -6.215 -8.147 1.00 98.62 80 ARG A N 1
ATOM 599 C CA . ARG A 1 80 ? 8.449 -7.011 -7.660 1.00 98.62 80 ARG A CA 1
ATOM 600 C C . ARG A 1 80 ? 8.128 -6.695 -6.202 1.00 98.62 80 ARG A C 1
ATOM 602 O O . ARG A 1 80 ? 6.945 -6.666 -5.866 1.00 98.62 80 ARG A O 1
ATOM 609 N N . ALA A 1 81 ? 9.146 -6.478 -5.370 1.00 98.56 81 ALA A N 1
ATOM 610 C CA . ALA A 1 81 ? 8.975 -6.135 -3.962 1.00 98.56 81 ALA A CA 1
ATOM 611 C C . ALA A 1 81 ? 8.273 -4.776 -3.802 1.00 98.56 81 ALA A C 1
ATOM 613 O O . ALA A 1 81 ? 7.184 -4.719 -3.230 1.00 98.56 81 ALA A O 1
ATOM 614 N N . GLU A 1 82 ? 8.796 -3.724 -4.429 1.00 98.75 82 GLU A N 1
ATOM 615 C CA . GLU A 1 82 ? 8.269 -2.362 -4.257 1.00 98.75 82 GLU A CA 1
ATOM 616 C C . GLU A 1 82 ? 6.925 -2.163 -4.955 1.00 98.75 82 GLU A C 1
ATOM 618 O O . GLU A 1 82 ? 6.055 -1.435 -4.473 1.00 98.75 82 GLU A O 1
ATOM 623 N N . ALA A 1 83 ? 6.677 -2.876 -6.059 1.00 98.69 83 ALA A N 1
ATOM 624 C CA . ALA A 1 83 ? 5.347 -2.899 -6.654 1.00 98.69 83 ALA A CA 1
ATOM 625 C C . ALA A 1 83 ? 4.314 -3.549 -5.715 1.00 98.69 83 ALA A C 1
ATOM 627 O O . ALA A 1 83 ? 3.163 -3.102 -5.669 1.00 98.69 83 ALA A O 1
ATOM 628 N N . ALA A 1 84 ? 4.700 -4.588 -4.965 1.00 98.38 84 ALA A N 1
ATOM 629 C CA . ALA A 1 84 ? 3.819 -5.220 -3.988 1.00 98.38 84 ALA A CA 1
ATOM 630 C C . ALA A 1 84 ? 3.535 -4.284 -2.804 1.00 98.38 84 ALA A C 1
ATOM 632 O O . ALA A 1 84 ? 2.367 -4.139 -2.426 1.00 98.38 84 ALA A O 1
ATOM 633 N N . ASP A 1 85 ? 4.550 -3.593 -2.282 1.00 98.62 85 ASP A N 1
ATOM 634 C CA . ASP A 1 85 ? 4.385 -2.624 -1.193 1.00 98.62 85 ASP A CA 1
ATOM 635 C C . ASP A 1 85 ? 3.559 -1.407 -1.637 1.00 98.62 85 ASP A C 1
ATOM 637 O O . ASP A 1 85 ? 2.640 -0.979 -0.925 1.00 98.62 85 ASP A O 1
ATOM 641 N N . LEU A 1 86 ? 3.757 -0.925 -2.868 1.00 98.81 86 LEU A N 1
ATOM 642 C CA . LEU A 1 86 ? 2.925 0.119 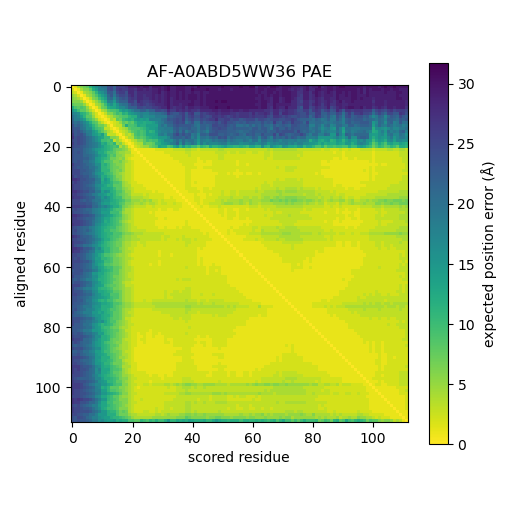-3.467 1.00 98.81 86 LEU A CA 1
ATOM 643 C C . LEU A 1 86 ? 1.448 -0.297 -3.531 1.00 98.81 86 LEU A C 1
ATOM 645 O O . LEU A 1 86 ? 0.564 0.471 -3.132 1.00 98.81 86 LEU A O 1
ATOM 649 N N . VAL A 1 87 ? 1.160 -1.512 -4.010 1.00 98.38 87 VAL A N 1
ATOM 650 C CA . VAL A 1 87 ? -0.211 -2.045 -4.062 1.00 98.38 87 VAL A CA 1
ATOM 651 C C . VAL A 1 87 ? -0.782 -2.204 -2.655 1.00 98.38 87 VAL A C 1
ATOM 653 O O . VAL A 1 87 ? -1.916 -1.790 -2.410 1.00 98.38 87 VAL A O 1
ATOM 656 N N . TYR A 1 88 ? -0.013 -2.740 -1.708 1.00 98.56 88 TYR A N 1
ATOM 657 C CA . TYR A 1 88 ? -0.437 -2.877 -0.317 1.00 98.56 88 TYR A CA 1
ATOM 658 C C . TYR A 1 88 ? -0.835 -1.524 0.288 1.00 98.56 88 TYR A C 1
ATOM 660 O O . TYR A 1 88 ? -1.923 -1.384 0.855 1.00 98.56 88 TYR A O 1
ATOM 668 N N . HIS A 1 89 ? 0.001 -0.499 0.128 1.00 98.69 89 HIS A N 1
ATOM 669 C CA . HIS A 1 89 ? -0.276 0.830 0.660 1.00 98.69 89 HIS A CA 1
ATOM 670 C C . HIS A 1 89 ? -1.449 1.524 -0.040 1.00 98.69 89 HIS A C 1
ATOM 672 O O . HIS A 1 89 ? -2.221 2.229 0.621 1.00 98.69 89 HIS A O 1
ATOM 678 N N . LEU A 1 90 ? -1.657 1.268 -1.335 1.00 98.50 90 LEU A N 1
ATOM 679 C CA . LEU A 1 90 ? -2.861 1.696 -2.046 1.00 98.50 90 LEU A CA 1
ATOM 680 C C . LEU A 1 90 ? -4.125 1.049 -1.457 1.00 98.50 90 LEU A C 1
ATOM 682 O O . LEU A 1 90 ? -5.112 1.745 -1.219 1.00 98.50 90 LEU A O 1
ATOM 686 N N . LEU A 1 91 ? -4.095 -0.252 -1.158 1.00 98.19 91 LEU A N 1
ATOM 687 C CA . LEU A 1 91 ? -5.214 -0.957 -0.523 1.00 98.19 91 LEU A CA 1
ATOM 688 C C . LEU A 1 91 ? -5.501 -0.435 0.894 1.00 98.19 91 LEU A C 1
ATOM 690 O O . LEU A 1 91 ? -6.662 -0.240 1.253 1.00 98.19 91 LEU A O 1
ATOM 694 N N . VAL A 1 92 ? -4.468 -0.125 1.685 1.00 98.38 92 VAL A N 1
ATOM 695 C CA . VAL A 1 92 ? -4.633 0.528 2.999 1.00 98.38 92 VAL A CA 1
ATOM 696 C C . VAL A 1 92 ? -5.285 1.908 2.862 1.00 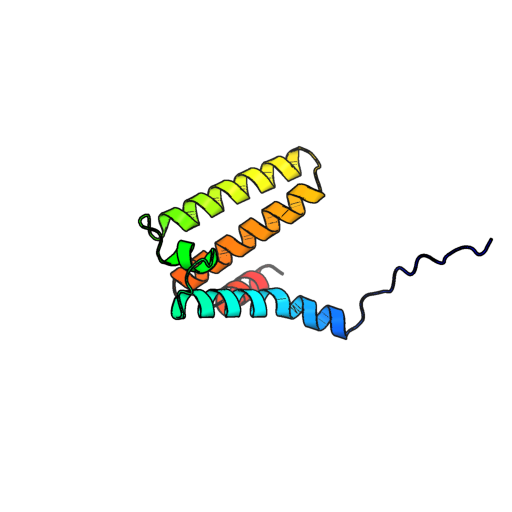98.38 92 VAL A C 1
ATOM 698 O O . VAL A 1 92 ? -6.119 2.282 3.691 1.00 98.38 92 VAL A O 1
ATOM 701 N N . LEU A 1 93 ? -4.942 2.675 1.822 1.00 98.44 93 LEU A N 1
ATOM 702 C CA . LEU A 1 93 ? -5.589 3.958 1.549 1.00 98.44 93 LEU A CA 1
ATOM 703 C C . LEU A 1 93 ? -7.072 3.780 1.195 1.00 98.44 93 LEU A C 1
ATOM 705 O O . LEU A 1 93 ? -7.896 4.528 1.717 1.00 98.44 93 LEU A O 1
ATOM 709 N N . PHE A 1 94 ? -7.414 2.794 0.360 1.00 98.00 94 PHE A N 1
ATOM 710 C CA . PHE A 1 94 ? -8.807 2.465 0.025 1.00 98.00 94 PHE A CA 1
ATOM 711 C C . PHE A 1 94 ? -9.613 2.135 1.279 1.00 98.00 94 PHE A C 1
ATOM 713 O O . PHE A 1 94 ? -10.621 2.788 1.548 1.00 98.00 94 PHE A O 1
ATOM 720 N N . ALA A 1 95 ? -9.086 1.232 2.106 1.00 97.56 95 ALA A N 1
ATOM 721 C CA . ALA A 1 95 ? -9.662 0.877 3.394 1.00 97.56 95 ALA A CA 1
ATOM 722 C C . ALA A 1 95 ? -9.883 2.110 4.286 1.00 97.56 95 ALA A C 1
ATOM 724 O O . ALA A 1 95 ? -10.967 2.330 4.823 1.00 97.56 95 ALA A O 1
ATOM 725 N N . ARG A 1 96 ? -8.881 2.990 4.416 1.00 96.88 96 ARG A N 1
ATOM 726 C CA . ARG A 1 96 ? -8.993 4.235 5.201 1.00 96.88 96 ARG A CA 1
ATOM 727 C C . ARG A 1 96 ? -10.056 5.200 4.665 1.00 96.88 96 ARG A C 1
ATOM 729 O O . ARG A 1 96 ? -10.606 5.972 5.448 1.00 96.88 96 ARG A O 1
ATOM 736 N N . LYS A 1 97 ? -10.297 5.203 3.355 1.00 97.00 97 LYS A N 1
ATOM 737 C CA . LYS A 1 97 ? -11.293 6.053 2.687 1.00 97.00 97 LYS A CA 1
ATOM 738 C C . LYS A 1 97 ? -12.687 5.425 2.639 1.00 97.00 97 LYS A C 1
ATOM 740 O O . LYS A 1 97 ? -13.572 6.043 2.053 1.00 97.00 97 LYS A O 1
ATOM 745 N N . ASP A 1 98 ? -12.864 4.246 3.239 1.00 96.12 98 ASP A N 1
ATOM 746 C CA . ASP A 1 98 ? -14.091 3.450 3.161 1.00 96.12 98 ASP A CA 1
ATOM 747 C C . ASP A 1 98 ? -14.500 3.170 1.699 1.00 96.12 98 ASP A C 1
ATOM 749 O O . ASP A 1 98 ? -15.674 3.248 1.341 1.00 96.12 98 ASP A O 1
ATOM 753 N N . LEU A 1 99 ? -13.505 2.902 0.844 1.00 96.81 99 LEU A N 1
ATOM 754 C CA . LEU A 1 99 ? -13.686 2.492 -0.549 1.00 96.81 99 LEU A CA 1
ATOM 755 C C . LEU A 1 99 ? -13.509 0.983 -0.677 1.00 96.81 99 LEU A C 1
ATOM 757 O O . LEU A 1 99 ? -12.573 0.421 -0.105 1.00 96.81 99 LEU A O 1
ATOM 761 N N . ASP A 1 100 ? -14.344 0.348 -1.493 1.00 91.94 100 ASP A N 1
ATOM 762 C CA . ASP A 1 100 ? -14.314 -1.099 -1.657 1.00 91.94 100 ASP A CA 1
ATOM 763 C C . ASP A 1 100 ? -13.308 -1.529 -2.734 1.00 91.94 100 ASP A C 1
ATOM 765 O O . ASP A 1 100 ? -13.163 -0.904 -3.789 1.00 91.94 100 ASP A O 1
ATOM 769 N N . LEU A 1 101 ? -12.672 -2.690 -2.540 1.00 94.00 101 LEU A N 1
ATOM 770 C CA . LEU A 1 101 ? -11.861 -3.327 -3.588 1.00 94.00 101 LEU A CA 1
ATOM 771 C C . LEU A 1 101 ? -12.685 -3.605 -4.863 1.00 94.00 101 LEU A C 1
ATOM 773 O O . LEU A 1 101 ? -12.146 -3.633 -5.973 1.00 94.00 101 LEU A O 1
ATOM 777 N N . ALA A 1 102 ? -14.003 -3.778 -4.725 1.00 92.88 102 ALA A N 1
ATOM 778 C CA . ALA A 1 102 ? -14.923 -3.917 -5.847 1.00 92.88 102 ALA A CA 1
ATOM 779 C C . ALA A 1 102 ? -14.938 -2.675 -6.756 1.00 92.88 102 ALA A C 1
ATOM 781 O O . ALA A 1 102 ? -14.985 -2.843 -7.978 1.00 92.88 102 ALA A O 1
ATOM 782 N N . ASP A 1 103 ? -14.832 -1.470 -6.186 1.00 90.81 103 ASP A N 1
ATOM 783 C CA . ASP A 1 103 ? -14.787 -0.212 -6.937 1.00 90.81 103 ASP A CA 1
ATOM 784 C C . ASP A 1 103 ? -13.499 -0.122 -7.758 1.00 90.81 103 ASP A C 1
ATOM 786 O O . ASP A 1 103 ? -13.544 0.119 -8.966 1.00 90.81 103 ASP A O 1
ATOM 790 N N . LEU A 1 104 ? -12.349 -0.417 -7.133 1.00 93.56 104 LEU A N 1
ATOM 791 C CA . LEU A 1 104 ? -11.058 -0.465 -7.827 1.00 93.56 104 LEU A CA 1
ATOM 792 C C . LEU A 1 104 ? -11.084 -1.473 -8.979 1.00 93.56 104 LEU A C 1
ATOM 794 O O . LEU A 1 104 ? -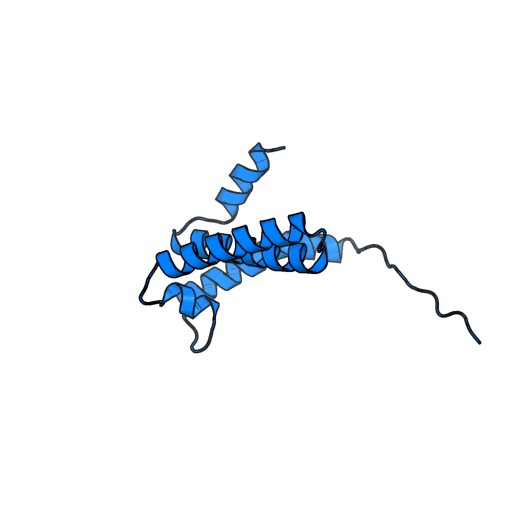10.631 -1.179 -10.082 1.00 93.56 104 LEU A O 1
ATOM 798 N N . ARG A 1 105 ? -11.641 -2.665 -8.743 1.00 93.38 105 ARG A N 1
ATOM 799 C CA . ARG A 1 105 ? -11.794 -3.690 -9.782 1.00 93.38 105 ARG A CA 1
ATOM 800 C C . ARG A 1 105 ? -12.732 -3.242 -10.897 1.00 93.38 105 ARG A C 1
ATOM 802 O O . ARG A 1 105 ? -12.485 -3.584 -12.048 1.00 93.38 105 ARG A O 1
ATOM 809 N N . GLY A 1 106 ? -13.815 -2.535 -10.580 1.00 94.44 106 GLY A N 1
ATOM 810 C CA . GLY A 1 106 ? -14.720 -1.952 -11.571 1.00 94.44 106 GLY A CA 1
ATOM 811 C C . GLY A 1 106 ? -13.969 -1.021 -12.515 1.00 94.44 106 GLY A C 1
ATOM 812 O O . GLY A 1 106 ? -13.957 -1.251 -13.719 1.00 94.44 106 GLY A O 1
ATOM 813 N N . GLU A 1 107 ? -13.241 -0.068 -11.943 1.00 95.44 107 GLU A N 1
ATOM 814 C CA . GLU A 1 107 ? -12.404 0.888 -12.667 1.00 95.44 107 GLU A CA 1
ATOM 815 C C . GLU A 1 107 ? -11.316 0.175 -13.499 1.00 95.44 107 GLU A C 1
ATOM 817 O O . GLU A 1 107 ? -11.138 0.453 -14.684 1.00 95.44 107 GLU A O 1
ATOM 822 N N . LEU A 1 108 ? -10.614 -0.816 -12.938 1.00 94.19 108 LEU A N 1
ATOM 823 C CA . LEU A 1 108 ? -9.612 -1.597 -13.677 1.00 94.19 108 LEU A CA 1
ATOM 824 C C . LEU A 1 108 ? -10.208 -2.381 -14.855 1.00 94.19 108 LEU A C 1
ATOM 826 O O . LEU A 1 108 ? -9.568 -2.449 -15.903 1.00 94.19 108 LEU A O 1
ATOM 830 N N . ARG A 1 109 ? -11.424 -2.930 -14.720 1.00 95.38 109 ARG A N 1
ATOM 831 C CA . ARG A 1 109 ? -12.118 -3.631 -15.816 1.00 95.38 109 ARG A CA 1
ATOM 832 C C . ARG A 1 109 ? -12.438 -2.725 -16.997 1.00 95.38 109 ARG A C 1
ATOM 834 O O . ARG A 1 109 ? -12.548 -3.228 -18.101 1.00 95.38 109 ARG A O 1
ATOM 841 N N . GLU A 1 110 ? -12.563 -1.415 -16.800 1.00 97.31 110 GLU A N 1
ATOM 842 C CA . GLU A 1 110 ? -12.783 -0.477 -17.909 1.00 97.31 110 GLU A CA 1
ATOM 843 C C . GLU A 1 110 ? -11.518 -0.225 -18.754 1.00 97.31 110 GLU A C 1
ATOM 845 O O . GLU A 1 110 ? -11.590 0.439 -19.789 1.00 97.31 110 GLU A O 1
ATOM 850 N N . ARG A 1 111 ? -10.346 -0.732 -18.336 1.00 93.56 111 ARG A N 1
ATOM 851 C CA . ARG A 1 111 ? -9.058 -0.517 -19.028 1.00 93.56 111 ARG A CA 1
ATOM 852 C C . ARG A 1 111 ? -8.715 -1.584 -20.069 1.00 93.56 111 ARG A C 1
ATOM 854 O O . ARG A 1 111 ? -7.732 -1.394 -20.788 1.00 93.56 111 ARG A O 1
ATOM 861 N N . PHE A 1 112 ? -9.474 -2.674 -20.152 1.00 82.19 112 PHE A N 1
ATOM 862 C CA . PHE A 1 112 ? -9.290 -3.752 -21.129 1.00 82.19 112 PHE A CA 1
ATOM 863 C C . PHE A 1 112 ? -10.626 -4.163 -21.752 1.00 82.19 112 PHE A C 1
ATOM 865 O O . PHE A 1 112 ? -10.599 -4.610 -22.921 1.00 82.19 112 PHE A O 1
#

Nearest PDB structures (foldseek)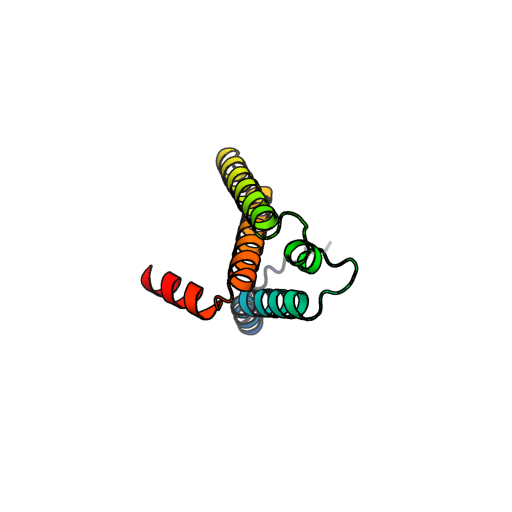:
  1yvw-assembly1_A  TM=9.721E-01  e=2.208E-05  Bacillus cereus
  6j22-assembly1_A  TM=9.326E-01  e=8.917E-05  Shigella flexneri
  8xyv-assembly2_B  TM=5.803E-01  e=6.279E-01  synthetic construct
  4qnd-assembly1_A  TM=5.521E-01  e=2.278E+00  Vibrio sp. N418

Mean predicted aligned error: 7.53 Å